Protein AF-A0A2I0I5M5-F1 (afdb_monomer_lite)

InterPro domains:
  IPR001229 Jacalin-like lectin domain [PF01419] (95-135)
  IPR027417 P-loop containing nucleoside triphosphate hydrolase [SSF52540] (4-75)
  IPR036404 Jacalin-like lectin domain superfamily [G3DSA:2.100.10.30] (85-136)
  IPR036404 Jacalin-like lectin domain superfamily [SSF51101] (94-135)
  IPR042197 Apoptotic protease-activating factors, helical domain [G3DSA:1.10.8.430] (5-80)
  IPR044974 Disease resistance protein, plants [PTHR11017] (9-71)

Sequence (136 aa):
MASGLGPEESLQLFNRHAFSADHPGECYSELSKSVLHYAGGLPLALTTLGSFLHKKTKDQWHMVLKKLARYLYLDSVGVHLEPVSIAYPVKMAPMEIKLDYLNEFLASISGYMRQECNPVIVQSLTFHSNKRIYGL

pLDDT: mean 79.04, std 14.22, range [36.75, 94.56]

Radius of gyration: 21.85 Å; chains: 1; bounding box: 52×20×67 Å

Foldseek 3Di:
DPDADDPLVLQQLLCCLQPVGSHHDPLCVVLSVLQCVLCVRPSVSSNVLNNVNHPPAPVLSVVVSVVSVVVVVCVVVVHDDDDDDSDDDDPDDDDDDDDPDPPKDWPDKDFDWDPDSDDTDGPKIWTDIPVDIDID

Organism: Punica granatum (NCBI:txid22663)

Secondary structure (DSSP, 8-state):
---PPPHHHHHHHHHHHHHSSSS--TT-HHHHHHHHHHHTT-HHHHHHHHHHHTT--HHHHHHHHHHHHHHHHHHHTT-------S-----PPPPP----STT--EEEEEEEEE--SSS-EEEEEEEEESS-EEE-

Structure (mmCIF, N/CA/C/O backbone):
data_AF-A0A2I0I5M5-F1
#
_entry.id   AF-A0A2I0I5M5-F1
#
loop_
_atom_site.group_PDB
_atom_site.id
_atom_site.type_symbol
_atom_site.label_atom_id
_atom_site.label_alt_id
_atom_site.label_comp_id
_atom_site.label_asym_id
_atom_site.label_entity_id
_atom_site.label_seq_id
_atom_site.pdbx_PDB_ins_code
_atom_site.Cartn_x
_atom_site.Cartn_y
_atom_site.Cartn_z
_atom_site.occupancy
_atom_site.B_iso_or_equiv
_atom_site.auth_seq_id
_atom_site.auth_comp_id
_atom_site.auth_asym_id
_atom_site.auth_atom_id
_atom_site.pdbx_PDB_model_num
ATOM 1 N N . MET A 1 1 ? -22.347 0.104 26.794 1.00 36.75 1 MET A N 1
ATOM 2 C CA . MET A 1 1 ? -21.633 1.162 26.051 1.00 36.75 1 MET A CA 1
ATOM 3 C C . MET A 1 1 ? -20.387 0.517 25.481 1.00 36.75 1 MET A C 1
ATOM 5 O O . MET A 1 1 ? -19.588 0.028 26.266 1.00 36.75 1 MET A O 1
ATOM 9 N N . ALA A 1 2 ? -20.286 0.355 24.162 1.00 50.09 2 ALA A N 1
ATOM 10 C CA . ALA A 1 2 ? -19.079 -0.215 23.571 1.00 50.09 2 ALA A CA 1
ATOM 11 C C . ALA A 1 2 ? -18.017 0.888 23.547 1.00 50.09 2 ALA A C 1
ATOM 13 O O . ALA A 1 2 ? -18.095 1.801 22.730 1.00 50.09 2 ALA A O 1
ATOM 14 N N . SER A 1 3 ? -17.092 0.852 24.503 1.00 65.44 3 SER A N 1
ATOM 15 C CA . SER A 1 3 ? -15.941 1.750 24.521 1.00 65.44 3 SER A CA 1
ATOM 16 C C . SER A 1 3 ? -15.055 1.405 23.324 1.00 65.44 3 SER A C 1
ATOM 18 O O . SER A 1 3 ? -14.512 0.304 23.259 1.00 65.44 3 SER A O 1
ATOM 20 N N . GLY A 1 4 ? -14.975 2.306 22.343 1.00 78.12 4 GLY A N 1
ATOM 21 C CA . GLY A 1 4 ? -14.001 2.199 21.257 1.00 78.12 4 GLY A CA 1
ATOM 22 C C . GLY A 1 4 ? -12.572 2.311 21.796 1.00 78.12 4 GLY A C 1
ATOM 23 O O . GLY A 1 4 ? -12.355 2.863 22.875 1.00 78.12 4 GLY A O 1
ATOM 24 N N . LEU A 1 5 ? -11.611 1.769 21.051 1.00 89.81 5 LEU A N 1
ATOM 25 C CA . LEU A 1 5 ? -10.189 1.851 21.384 1.00 89.81 5 LEU A CA 1
ATOM 26 C C . LEU A 1 5 ? -9.656 3.271 21.192 1.00 89.81 5 LEU A C 1
ATOM 28 O O . LEU A 1 5 ? -10.119 4.013 20.319 1.00 89.81 5 LEU A O 1
ATOM 32 N N . GLY A 1 6 ? -8.628 3.626 21.966 1.00 92.00 6 GLY A N 1
ATOM 33 C CA . GLY A 1 6 ? -7.881 4.861 21.741 1.00 92.00 6 GLY A CA 1
ATOM 34 C C . GLY A 1 6 ? -7.162 4.858 20.380 1.00 92.00 6 GLY A C 1
ATOM 35 O O . GLY A 1 6 ? -6.987 3.797 19.773 1.00 92.00 6 GLY A O 1
ATOM 36 N N . PRO A 1 7 ? -6.706 6.021 19.875 1.00 89.31 7 PRO A N 1
ATOM 37 C CA . PRO A 1 7 ? -6.007 6.105 18.589 1.00 89.31 7 PRO A CA 1
ATOM 38 C C . PRO A 1 7 ? -4.770 5.199 18.498 1.00 89.31 7 PRO A C 1
ATOM 40 O O . PRO A 1 7 ? -4.576 4.527 17.488 1.00 89.31 7 PRO A O 1
ATOM 43 N N . GLU A 1 8 ? -3.972 5.145 19.566 1.00 90.62 8 GLU A N 1
ATOM 44 C CA . GLU A 1 8 ? -2.749 4.335 19.632 1.00 90.62 8 GLU A CA 1
ATOM 45 C C . GLU A 1 8 ? -3.062 2.832 19.653 1.00 90.62 8 GLU A C 1
ATOM 47 O O . GLU A 1 8 ? -2.539 2.067 18.847 1.00 90.62 8 GLU A O 1
ATOM 52 N N . GLU A 1 9 ? -3.998 2.411 20.506 1.00 92.31 9 GLU A N 1
ATOM 53 C CA . GLU A 1 9 ? -4.454 1.016 20.589 1.00 92.31 9 GLU A CA 1
ATOM 54 C C . GLU A 1 9 ? -5.084 0.549 19.272 1.00 92.31 9 GLU A C 1
ATOM 56 O O . GLU A 1 9 ? -4.865 -0.577 18.826 1.00 92.31 9 GLU A O 1
ATOM 61 N N . SER A 1 10 ? -5.838 1.436 18.618 1.00 93.88 10 SER A N 1
ATOM 62 C CA . SER A 1 10 ? -6.429 1.174 17.308 1.00 93.88 10 SER A CA 1
ATOM 63 C C . SER A 1 10 ? -5.361 0.965 16.240 1.00 93.88 10 SER A C 1
ATOM 65 O O . SER A 1 10 ? -5.503 0.079 15.395 1.00 93.88 10 SER A O 1
ATOM 67 N N . LEU A 1 11 ? -4.293 1.769 16.277 1.00 92.19 11 LEU A N 1
ATOM 68 C CA . LEU A 1 11 ? -3.190 1.695 15.322 1.00 92.19 11 LEU A CA 1
ATOM 69 C C . LEU A 1 11 ? -2.418 0.392 15.493 1.00 92.19 11 LEU A C 1
ATOM 71 O O . LEU A 1 11 ? -2.197 -0.316 14.512 1.00 92.19 11 LEU A O 1
ATOM 75 N N . GLN A 1 12 ? -2.072 0.049 16.732 1.00 92.81 12 GLN A N 1
ATOM 76 C CA . GLN A 1 12 ? -1.370 -1.190 17.056 1.00 92.81 12 GLN A CA 1
ATOM 77 C C . GLN A 1 12 ? -2.197 -2.418 16.672 1.00 92.81 12 GLN A C 1
ATOM 79 O O . GLN A 1 12 ? -1.697 -3.309 15.981 1.00 92.81 12 GLN A O 1
ATOM 84 N N . LEU A 1 13 ? -3.485 -2.443 17.040 1.00 94.31 13 LEU A N 1
ATOM 85 C CA . LEU A 1 13 ? -4.383 -3.537 16.674 1.00 94.31 13 LEU A CA 1
ATOM 86 C C . LEU A 1 13 ? -4.458 -3.691 15.152 1.00 94.31 13 LEU A C 1
ATOM 88 O O . LEU A 1 13 ? -4.270 -4.787 14.628 1.00 94.31 13 LEU A O 1
ATOM 92 N N . PHE A 1 14 ? -4.687 -2.597 14.427 1.00 94.56 14 PHE A N 1
ATOM 93 C CA . PHE A 1 14 ? -4.736 -2.634 12.972 1.00 94.56 14 PHE A CA 1
ATOM 94 C C . PHE A 1 14 ? -3.424 -3.140 12.359 1.00 94.56 14 PHE A C 1
ATOM 96 O O . PHE A 1 14 ? -3.454 -4.044 11.520 1.00 94.56 14 PHE A O 1
ATOM 103 N N . ASN A 1 15 ? -2.278 -2.608 12.792 1.00 92.38 15 ASN A N 1
ATOM 104 C CA . ASN A 1 15 ? -0.975 -2.975 12.242 1.00 92.38 15 ASN A CA 1
ATOM 105 C C . ASN A 1 15 ? -0.660 -4.452 12.464 1.00 92.38 15 ASN A C 1
ATOM 107 O O . ASN A 1 15 ? -0.214 -5.130 11.537 1.00 92.38 15 ASN A O 1
ATOM 111 N N . ARG A 1 16 ? -0.982 -4.989 13.644 1.00 94.44 16 ARG A N 1
ATOM 112 C CA . ARG A 1 16 ? -0.777 -6.407 13.945 1.00 94.44 16 ARG A CA 1
ATOM 113 C C . ARG A 1 16 ? -1.527 -7.310 12.965 1.00 94.44 16 ARG A C 1
ATOM 115 O O . ARG A 1 16 ? -0.998 -8.336 12.541 1.00 94.44 16 ARG A O 1
ATOM 122 N N . HIS A 1 17 ? -2.730 -6.912 12.559 1.00 93.88 17 HIS A N 1
ATOM 123 C CA . HIS A 1 17 ? -3.530 -7.655 11.588 1.00 93.88 17 HIS A CA 1
ATOM 124 C C . HIS A 1 17 ? -3.117 -7.398 10.130 1.00 93.88 17 HIS A C 1
ATOM 126 O O . HIS A 1 17 ? -3.159 -8.322 9.320 1.00 93.88 17 HIS A O 1
ATOM 132 N N . ALA A 1 18 ? -2.701 -6.176 9.790 1.00 93.06 18 ALA A N 1
ATOM 133 C CA . ALA A 1 18 ? -2.346 -5.781 8.427 1.00 93.06 18 ALA A CA 1
ATOM 134 C C . ALA A 1 18 ? -0.907 -6.145 8.028 1.00 93.06 18 ALA A C 1
ATOM 136 O O . ALA A 1 18 ? -0.659 -6.539 6.888 1.00 93.06 18 ALA A O 1
ATOM 137 N N . PHE A 1 19 ? 0.041 -6.060 8.958 1.00 90.38 19 PHE A N 1
ATOM 138 C CA . PHE A 1 19 ? 1.479 -6.210 8.713 1.00 90.38 19 PHE A CA 1
ATOM 139 C C . PHE A 1 19 ? 2.117 -7.357 9.496 1.00 90.38 19 PHE A C 1
ATOM 141 O O . PHE A 1 19 ? 3.275 -7.674 9.241 1.00 90.38 19 PHE A O 1
ATOM 148 N N . SER A 1 20 ? 1.387 -7.987 10.426 1.00 88.75 20 SER A N 1
ATOM 149 C CA . SER A 1 20 ? 1.968 -8.943 11.384 1.00 88.75 20 SER A CA 1
ATOM 150 C C . SER A 1 20 ? 3.098 -8.327 12.227 1.00 88.75 20 SER A C 1
ATOM 152 O O . SER A 1 20 ? 3.987 -9.037 12.687 1.00 88.75 20 SER A O 1
ATOM 154 N N . ALA A 1 21 ? 3.046 -7.007 12.423 1.00 85.25 21 ALA A N 1
ATOM 155 C CA . ALA A 1 21 ? 3.984 -6.193 13.190 1.00 85.25 21 ALA A CA 1
ATOM 156 C C . ALA A 1 21 ? 3.223 -5.036 13.855 1.00 85.25 21 ALA A C 1
ATOM 158 O O . ALA A 1 21 ? 2.145 -4.671 13.391 1.00 85.25 21 ALA A O 1
ATOM 159 N N . ASP A 1 22 ? 3.780 -4.436 14.906 1.00 79.00 22 ASP A N 1
ATOM 160 C CA . ASP A 1 22 ? 3.103 -3.350 15.636 1.00 79.00 22 ASP A CA 1
ATOM 161 C C . ASP A 1 22 ? 3.210 -1.988 14.927 1.00 79.00 22 ASP A C 1
ATOM 163 O O . ASP A 1 22 ? 2.443 -1.065 15.208 1.00 79.00 22 ASP A O 1
ATOM 167 N N . HIS A 1 23 ? 4.116 -1.865 13.955 1.00 73.94 23 HIS A N 1
ATOM 168 C CA . HIS A 1 23 ? 4.293 -0.663 13.146 1.00 73.94 23 HIS A CA 1
ATOM 169 C C . HIS A 1 23 ? 3.868 -0.908 11.691 1.00 73.94 23 HIS A C 1
ATOM 171 O O . HIS A 1 23 ? 4.005 -2.025 11.176 1.00 73.94 23 HIS A O 1
ATOM 177 N N . PRO A 1 24 ? 3.378 0.127 10.986 1.00 73.38 24 PRO A N 1
ATOM 178 C CA . PRO A 1 24 ? 3.119 -0.002 9.566 1.00 73.38 24 PRO A CA 1
ATOM 179 C C . PRO A 1 24 ? 4.446 -0.140 8.813 1.00 73.38 24 PRO A C 1
ATOM 181 O O . PRO A 1 24 ? 5.493 0.336 9.263 1.00 73.38 24 PRO A O 1
ATOM 184 N N . GLY A 1 25 ? 4.410 -0.750 7.628 1.00 69.56 25 GLY A N 1
ATOM 185 C CA . GLY A 1 25 ? 5.500 -0.551 6.671 1.00 69.56 25 GLY A CA 1
ATOM 186 C C . GLY A 1 25 ? 5.645 0.946 6.372 1.00 69.56 25 GLY A C 1
ATOM 187 O O . GLY A 1 25 ? 4.633 1.648 6.313 1.00 69.56 25 GLY A O 1
ATOM 188 N N . GLU A 1 26 ? 6.874 1.425 6.157 1.00 70.00 26 GLU A N 1
ATOM 189 C CA . GLU A 1 26 ? 7.255 2.848 5.998 1.00 70.00 26 GLU A CA 1
ATOM 190 C C . GLU A 1 26 ? 6.344 3.631 5.020 1.00 70.00 26 GLU A C 1
ATOM 192 O O . GLU A 1 26 ? 6.097 4.824 5.168 1.00 70.00 26 GLU A O 1
ATOM 197 N N . CYS A 1 27 ? 5.718 2.918 4.082 1.00 75.56 27 CYS A N 1
ATOM 198 C CA . CYS A 1 27 ? 4.827 3.440 3.054 1.00 75.56 27 CYS A CA 1
ATOM 199 C C . CYS A 1 27 ? 3.315 3.440 3.354 1.00 75.56 27 CYS A C 1
ATOM 201 O O . CYS A 1 27 ? 2.547 3.927 2.517 1.00 75.56 27 CYS A O 1
ATOM 203 N N . TYR A 1 28 ? 2.862 2.895 4.486 1.00 82.44 28 TYR A N 1
ATOM 204 C CA . TYR A 1 28 ? 1.439 2.669 4.785 1.00 82.44 28 TYR A CA 1
ATOM 205 C C . TYR A 1 28 ? 0.883 3.541 5.919 1.00 82.44 28 TYR A C 1
ATOM 207 O O . TYR A 1 28 ? -0.296 3.413 6.245 1.00 82.44 28 TYR A O 1
ATOM 215 N N . SER A 1 29 ? 1.678 4.444 6.499 1.00 85.00 29 SER A N 1
ATOM 216 C CA . SER A 1 29 ? 1.271 5.261 7.656 1.00 85.00 29 SER A CA 1
ATOM 217 C C . SER A 1 29 ? -0.020 6.062 7.407 1.00 85.00 29 SER A C 1
ATOM 219 O O . SER A 1 29 ? -1.011 5.880 8.113 1.00 85.00 29 SER A O 1
ATOM 221 N N . GLU A 1 30 ? -0.076 6.854 6.331 1.00 85.25 30 GLU A N 1
ATOM 222 C CA . GLU A 1 30 ? -1.262 7.669 5.999 1.00 85.25 30 GLU A CA 1
ATOM 223 C C . GLU A 1 30 ? -2.501 6.828 5.654 1.00 85.25 30 GLU A C 1
ATOM 225 O O . GLU A 1 30 ? -3.634 7.171 6.003 1.00 85.25 30 GLU A O 1
ATOM 230 N N . LEU A 1 31 ? -2.296 5.673 5.016 1.00 87.81 31 LEU A N 1
ATOM 231 C CA . LEU A 1 31 ? -3.387 4.740 4.738 1.00 87.81 31 LEU A CA 1
ATOM 232 C C . LEU A 1 31 ? -3.910 4.088 6.014 1.00 87.81 31 LEU A C 1
ATOM 234 O O . LEU A 1 31 ? -5.117 3.921 6.157 1.00 87.81 31 LEU A O 1
ATOM 238 N N . SER A 1 32 ? -3.020 3.763 6.948 1.00 91.06 32 SER A N 1
ATOM 239 C CA . SER A 1 32 ? -3.389 3.196 8.245 1.00 91.06 32 SER A CA 1
ATOM 240 C C . SER A 1 32 ? -4.230 4.199 9.033 1.00 91.06 32 SER A C 1
ATOM 242 O O . SER A 1 32 ? -5.306 3.848 9.506 1.00 91.06 32 SER A O 1
ATOM 244 N N . LYS A 1 33 ? -3.838 5.481 9.060 1.00 88.94 33 LYS A N 1
ATOM 245 C CA . LYS A 1 33 ? -4.654 6.559 9.654 1.00 88.94 33 LYS A CA 1
ATOM 246 C C . LYS A 1 33 ? -6.036 6.677 9.003 1.00 88.94 33 LYS A C 1
ATOM 248 O O . LYS A 1 33 ? -7.031 6.837 9.705 1.00 88.94 33 LYS A O 1
ATOM 253 N N . SER A 1 34 ? -6.110 6.549 7.677 1.00 88.88 34 SER A N 1
ATOM 254 C CA . SER A 1 34 ? -7.382 6.577 6.939 1.00 88.88 34 SER A CA 1
ATOM 255 C C . SER A 1 34 ? -8.293 5.402 7.316 1.00 88.88 34 SER A C 1
ATOM 257 O O . SER A 1 34 ? -9.496 5.585 7.498 1.00 88.88 34 SER A O 1
ATOM 259 N N . VAL A 1 35 ? -7.725 4.200 7.482 1.00 90.94 35 VAL A N 1
ATOM 260 C CA . VAL A 1 35 ? -8.461 3.023 7.974 1.00 90.94 35 VAL A CA 1
ATOM 261 C C . VAL A 1 35 ? -8.950 3.240 9.403 1.00 90.94 35 VAL A C 1
ATOM 263 O O . VAL A 1 35 ? -10.103 2.941 9.696 1.00 90.94 35 VAL A O 1
ATOM 266 N N . LEU A 1 36 ? -8.109 3.783 10.284 1.00 90.88 36 LEU A N 1
ATOM 267 C CA . LEU A 1 36 ? -8.473 4.076 11.671 1.00 90.88 36 LEU A CA 1
ATOM 268 C C . LEU A 1 36 ? -9.642 5.059 11.761 1.00 90.88 36 LEU A C 1
ATOM 270 O O . LEU A 1 36 ? -10.593 4.811 12.500 1.00 90.88 36 LEU A O 1
ATOM 274 N N . HIS A 1 37 ? -9.590 6.136 10.974 1.00 88.50 37 HIS A N 1
ATOM 275 C CA . HIS A 1 37 ? -10.679 7.104 10.876 1.00 88.50 37 HIS A CA 1
ATOM 276 C C . HIS A 1 37 ? -11.978 6.435 10.404 1.00 88.50 37 HIS A C 1
ATOM 278 O O . HIS A 1 37 ? -13.040 6.692 10.960 1.00 88.50 37 HIS A O 1
ATOM 284 N N . TYR A 1 38 ? -11.895 5.541 9.413 1.00 85.75 38 TYR A N 1
ATOM 285 C CA . TYR A 1 38 ? -13.051 4.783 8.929 1.00 85.75 38 TYR A CA 1
ATOM 286 C C . TYR A 1 38 ? -13.609 3.810 9.981 1.00 85.75 38 TYR A C 1
ATOM 288 O O . TYR A 1 38 ? -14.818 3.706 10.155 1.00 85.75 38 TYR A O 1
ATOM 296 N N . ALA A 1 39 ? -12.739 3.082 10.681 1.00 88.94 39 ALA A N 1
ATOM 297 C CA . ALA A 1 39 ? -13.132 2.051 11.635 1.00 88.94 39 ALA A CA 1
ATOM 298 C C . ALA A 1 39 ? -13.629 2.618 12.977 1.00 88.94 39 ALA A C 1
ATOM 300 O O . ALA A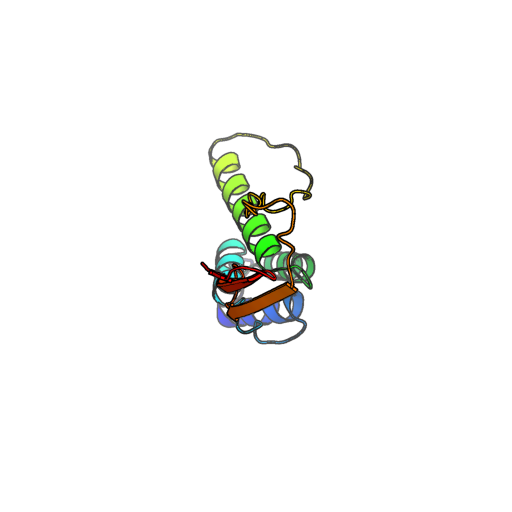 1 39 ? -14.214 1.874 13.764 1.00 88.94 39 ALA A O 1
ATOM 301 N N . GLY A 1 40 ? -13.386 3.903 13.261 1.00 86.62 40 GLY A N 1
ATOM 302 C CA . GLY A 1 40 ? -13.919 4.597 14.437 1.00 86.62 40 GLY A CA 1
ATOM 303 C C . GLY A 1 40 ? -13.495 3.984 15.776 1.00 86.62 40 GLY A C 1
ATOM 304 O O . GLY A 1 40 ? -14.255 4.027 16.738 1.00 86.62 40 GLY A O 1
ATOM 305 N N . GLY A 1 41 ? -12.322 3.345 15.829 1.00 87.88 41 GLY A N 1
ATOM 306 C CA . GLY A 1 41 ? -11.832 2.655 17.028 1.00 87.88 41 GLY A CA 1
ATOM 307 C C . GLY A 1 41 ? -12.571 1.354 17.366 1.00 87.88 41 GLY A C 1
ATOM 308 O O . GLY A 1 41 ? -12.365 0.801 18.445 1.00 87.88 41 GLY A O 1
ATOM 309 N N . LEU A 1 42 ? -13.429 0.840 16.477 1.00 93.62 42 LEU A N 1
ATOM 310 C CA . LEU A 1 42 ? -14.126 -0.430 16.682 1.00 93.62 42 LEU A CA 1
ATOM 311 C C . LEU A 1 42 ? -13.149 -1.602 16.484 1.00 93.62 42 LEU A C 1
ATOM 313 O O . LEU A 1 42 ? -12.705 -1.823 15.350 1.00 93.62 42 LEU A O 1
ATOM 317 N N . PRO A 1 43 ? -12.859 -2.415 17.525 1.00 93.19 43 PRO A N 1
ATOM 318 C CA . PRO A 1 43 ? -11.887 -3.505 17.422 1.00 93.19 43 PRO A CA 1
ATOM 319 C C . PRO A 1 43 ? -12.205 -4.476 16.287 1.00 93.19 43 PRO A C 1
ATOM 321 O O . PRO A 1 43 ? -11.313 -4.895 15.550 1.00 93.19 43 PRO A O 1
ATOM 324 N N . LEU A 1 44 ? -13.490 -4.801 16.111 1.00 93.88 44 LEU A N 1
ATOM 325 C CA . LEU A 1 44 ? -13.940 -5.719 15.071 1.00 93.88 44 LEU A CA 1
ATOM 326 C C . LEU A 1 44 ? -13.665 -5.160 13.670 1.00 93.88 44 LEU A C 1
ATOM 328 O O . LEU A 1 44 ? -13.086 -5.857 12.843 1.00 93.88 44 LEU A O 1
ATOM 332 N N . ALA A 1 45 ? -14.004 -3.892 13.419 1.00 92.06 45 ALA A N 1
ATOM 333 C CA . ALA A 1 45 ? -13.769 -3.259 12.123 1.00 92.06 45 ALA A CA 1
ATOM 334 C C . ALA A 1 45 ? -12.269 -3.156 11.805 1.00 92.06 45 ALA A C 1
ATOM 336 O O . ALA A 1 45 ? -11.855 -3.482 10.692 1.00 92.06 45 ALA A O 1
ATOM 337 N N . LEU A 1 46 ? -11.450 -2.770 12.791 1.00 94.25 46 LEU A N 1
ATOM 338 C CA . LEU A 1 46 ? -9.991 -2.693 12.658 1.00 94.25 46 LEU A CA 1
ATOM 339 C C . LEU A 1 46 ? -9.381 -4.059 12.328 1.00 94.25 46 LEU A C 1
ATOM 341 O O . LEU A 1 46 ? -8.581 -4.171 11.402 1.00 94.25 46 LEU A O 1
ATOM 345 N N . THR A 1 47 ? -9.802 -5.101 13.043 1.00 94.50 47 THR A N 1
ATOM 346 C CA . THR A 1 47 ? -9.349 -6.484 12.840 1.00 94.50 47 THR A CA 1
ATOM 347 C C . THR A 1 47 ? -9.724 -6.982 11.445 1.00 94.50 47 THR A C 1
ATOM 349 O O . THR A 1 47 ? -8.871 -7.480 10.709 1.00 94.50 47 THR A O 1
ATOM 352 N N . THR A 1 48 ? -10.991 -6.817 11.048 1.00 94.38 48 THR A N 1
ATOM 353 C CA . THR A 1 48 ? -11.485 -7.256 9.738 1.00 94.38 48 THR A CA 1
ATOM 354 C C . THR A 1 48 ? -10.766 -6.538 8.601 1.00 94.38 48 THR A C 1
ATOM 356 O O . THR A 1 48 ? -10.314 -7.193 7.663 1.00 94.38 48 THR A O 1
ATOM 359 N N . LEU A 1 49 ? -10.614 -5.212 8.683 1.00 93.38 49 LEU A N 1
ATOM 360 C CA . LEU A 1 49 ? -9.912 -4.438 7.660 1.00 93.38 49 LEU A CA 1
ATOM 361 C C . LEU A 1 49 ? -8.421 -4.763 7.628 1.00 93.38 49 LEU A C 1
ATOM 363 O O . LEU A 1 49 ? -7.880 -4.938 6.541 1.00 93.38 49 LEU A O 1
ATOM 367 N N . GLY A 1 50 ? -7.771 -4.901 8.785 1.00 93.62 50 GLY A N 1
ATOM 368 C CA . GLY A 1 50 ? -6.362 -5.276 8.869 1.00 93.62 50 GLY A CA 1
ATOM 369 C C . GLY A 1 50 ? -6.103 -6.622 8.201 1.00 93.62 50 GLY A C 1
ATOM 370 O O . GLY A 1 50 ? -5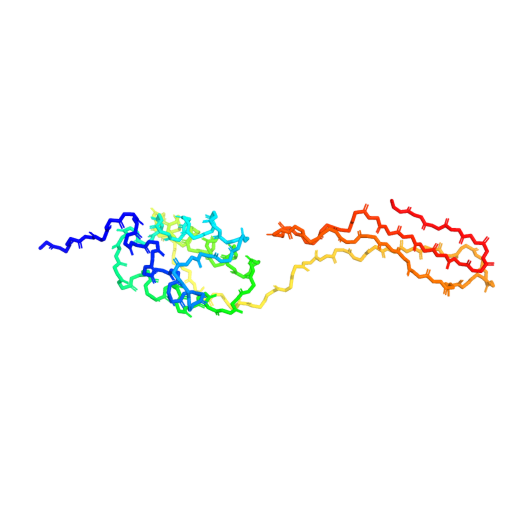.314 -6.706 7.263 1.00 93.62 50 GLY A O 1
ATOM 371 N N . SER A 1 51 ? -6.844 -7.662 8.590 1.00 94.19 51 SER A N 1
ATOM 372 C CA . SER A 1 51 ? -6.697 -8.994 7.997 1.00 94.19 51 SER A CA 1
ATOM 373 C C . SER A 1 51 ? -7.079 -9.031 6.517 1.00 94.19 51 SER A C 1
ATOM 375 O O . SER A 1 51 ? -6.432 -9.730 5.741 1.00 94.19 51 SER A O 1
ATOM 377 N N . PHE A 1 52 ? -8.085 -8.260 6.094 1.00 92.81 52 PHE A N 1
ATOM 378 C CA . PHE A 1 52 ? -8.443 -8.151 4.681 1.00 92.81 52 PHE A CA 1
ATOM 379 C C . PHE A 1 52 ? -7.349 -7.470 3.854 1.00 92.81 52 PHE A C 1
ATOM 381 O O . PHE A 1 52 ? -7.097 -7.872 2.723 1.00 92.81 52 PHE A O 1
ATOM 388 N N . LEU A 1 53 ? -6.703 -6.437 4.391 1.00 92.00 53 LEU A N 1
ATOM 389 C CA . LEU A 1 53 ? -5.668 -5.662 3.708 1.00 92.00 53 LEU A CA 1
ATOM 390 C C . LEU A 1 53 ? -4.274 -6.305 3.778 1.00 92.00 53 LEU A C 1
ATOM 392 O O . LEU A 1 53 ? -3.366 -5.893 3.048 1.00 92.00 53 LEU A O 1
ATOM 396 N N . HIS A 1 54 ? -4.108 -7.339 4.602 1.00 91.12 54 HIS A N 1
ATOM 397 C CA . HIS A 1 54 ? -2.859 -8.074 4.734 1.00 91.12 54 HIS A CA 1
ATOM 398 C C . HIS A 1 54 ? -2.355 -8.595 3.380 1.00 91.12 54 HIS A C 1
ATOM 400 O O . HIS A 1 54 ? -3.113 -9.145 2.578 1.00 91.12 54 HIS A O 1
ATOM 406 N N . LYS A 1 55 ? -1.054 -8.403 3.117 1.00 87.19 55 LYS A N 1
ATOM 407 C CA . LYS A 1 55 ? -0.362 -8.760 1.858 1.00 87.19 55 LYS A CA 1
ATOM 408 C C . LYS A 1 55 ? -0.911 -8.095 0.583 1.00 87.19 55 LYS A C 1
ATOM 410 O O . LYS A 1 55 ? -0.471 -8.443 -0.511 1.00 87.19 55 LYS A O 1
ATOM 415 N N . LYS A 1 56 ? -1.842 -7.140 0.682 1.00 86.31 56 LYS A N 1
ATOM 416 C CA . LYS A 1 56 ? -2.306 -6.355 -0.472 1.00 86.31 56 LYS A CA 1
ATOM 417 C C . LYS A 1 56 ? -1.335 -5.228 -0.799 1.00 86.31 56 LYS A C 1
ATOM 419 O O . LYS A 1 56 ? -0.682 -4.684 0.087 1.00 86.31 56 LYS A O 1
ATOM 424 N N . THR A 1 57 ? -1.272 -4.850 -2.073 1.00 84.12 57 THR A N 1
ATOM 425 C CA . THR A 1 57 ? -0.456 -3.714 -2.518 1.00 84.12 57 THR A CA 1
ATOM 426 C C . THR A 1 57 ? -1.084 -2.386 -2.103 1.00 84.12 57 THR A C 1
ATOM 428 O O . THR A 1 57 ? -2.291 -2.285 -1.876 1.00 84.12 57 THR A O 1
ATOM 431 N N . LYS A 1 58 ? -0.288 -1.319 -2.064 1.00 80.12 58 LYS A N 1
ATOM 432 C CA . LYS A 1 58 ? -0.774 0.017 -1.705 1.00 80.12 58 LYS A CA 1
ATOM 433 C C . LYS A 1 58 ? -1.875 0.547 -2.640 1.00 80.12 58 LYS A C 1
ATOM 435 O O . LYS A 1 58 ? -2.788 1.235 -2.181 1.00 80.12 58 LYS A O 1
ATOM 440 N N . ASP A 1 59 ? -1.830 0.212 -3.930 1.00 80.56 59 ASP A N 1
ATOM 441 C CA . ASP A 1 59 ? -2.920 0.507 -4.876 1.00 80.56 59 ASP A CA 1
ATOM 442 C C . ASP A 1 59 ? -4.220 -0.184 -4.481 1.00 80.56 59 ASP A C 1
ATOM 444 O O . ASP A 1 59 ? -5.293 0.423 -4.488 1.00 80.56 59 ASP A O 1
ATOM 448 N N . GLN A 1 60 ? -4.125 -1.455 -4.085 1.00 84.94 60 GLN A N 1
ATOM 449 C CA . GLN A 1 60 ? -5.279 -2.202 -3.607 1.00 84.94 60 GLN A CA 1
ATOM 450 C C . GLN A 1 60 ? -5.852 -1.573 -2.332 1.00 84.94 60 GLN A C 1
ATOM 452 O O . GLN A 1 60 ? -7.070 -1.470 -2.220 1.00 84.94 60 GLN A O 1
ATOM 457 N N . TRP A 1 61 ? -5.011 -1.085 -1.415 1.00 89.00 61 TRP A N 1
ATOM 458 C CA . TRP A 1 61 ? -5.462 -0.354 -0.224 1.00 89.00 61 TRP 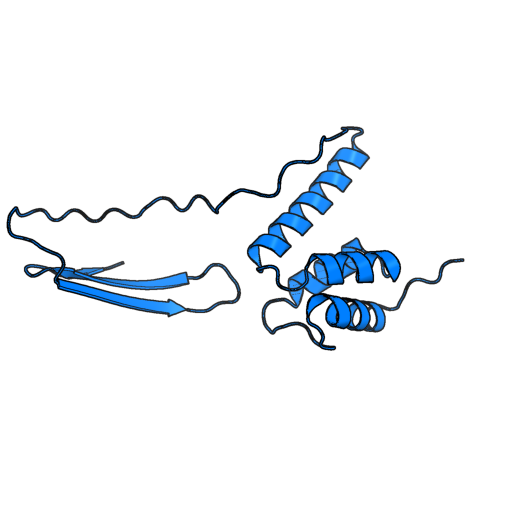A CA 1
ATOM 459 C C . TRP A 1 61 ? -6.217 0.932 -0.578 1.00 89.00 61 TRP A C 1
ATOM 461 O O . TRP A 1 61 ? -7.336 1.130 -0.105 1.00 89.00 61 TRP A O 1
ATOM 471 N N . HIS A 1 62 ? -5.653 1.780 -1.446 1.00 84.44 62 HIS A N 1
ATOM 472 C CA . HIS A 1 62 ? -6.326 3.000 -1.910 1.00 84.44 62 HIS A CA 1
ATOM 473 C C . HIS A 1 62 ? -7.669 2.697 -2.569 1.00 84.44 62 HIS A C 1
ATOM 475 O O . HIS A 1 62 ? -8.656 3.383 -2.317 1.00 84.44 62 HIS A O 1
ATOM 481 N N . MET A 1 63 ? -7.723 1.661 -3.407 1.00 83.00 63 MET A N 1
ATOM 482 C CA . MET A 1 63 ? -8.954 1.250 -4.071 1.00 83.00 63 MET A CA 1
ATOM 483 C C . MET A 1 63 ? -10.020 0.814 -3.063 1.00 83.00 63 MET A C 1
ATOM 485 O O . MET A 1 63 ? -11.178 1.211 -3.193 1.00 83.00 63 MET A O 1
ATOM 489 N N . VAL A 1 64 ? -9.644 0.009 -2.068 1.00 88.12 64 VAL A N 1
ATOM 490 C CA . VAL A 1 64 ? -10.558 -0.441 -1.012 1.00 88.12 64 VAL A CA 1
ATOM 491 C C . VAL A 1 64 ? -11.083 0.756 -0.227 1.00 88.12 64 VAL A C 1
ATOM 493 O O . VAL A 1 64 ? -12.294 0.918 -0.129 1.00 88.12 64 VAL A O 1
ATOM 496 N N . LEU A 1 65 ? -10.205 1.648 0.238 1.00 86.19 65 LEU A N 1
ATOM 497 C CA . LEU A 1 65 ? -10.602 2.856 0.967 1.00 86.19 65 LEU A CA 1
ATOM 498 C C . LEU A 1 65 ? -11.499 3.779 0.134 1.00 86.19 65 LEU A C 1
ATOM 500 O O . LEU A 1 65 ? -12.520 4.254 0.624 1.00 86.19 65 LEU A O 1
ATOM 504 N N . LYS A 1 66 ? -11.183 3.978 -1.151 1.00 85.69 66 LYS A N 1
ATOM 505 C CA . LYS A 1 66 ? -12.016 4.759 -2.076 1.00 85.69 66 LYS A CA 1
ATOM 506 C C . LYS A 1 66 ? -13.400 4.136 -2.259 1.00 85.69 66 LYS A C 1
ATOM 508 O O . LYS A 1 66 ? -14.390 4.862 -2.316 1.00 85.69 66 LYS A O 1
ATOM 513 N N . LYS A 1 67 ? -13.485 2.803 -2.352 1.00 83.44 67 LYS A N 1
ATOM 514 C CA . LYS A 1 67 ? -14.769 2.089 -2.412 1.00 83.44 67 LYS A CA 1
ATOM 515 C C . LYS A 1 67 ? -15.555 2.269 -1.117 1.00 83.44 67 LYS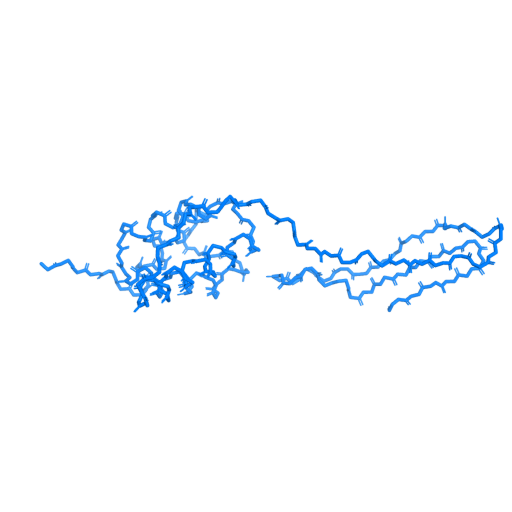 A C 1
ATOM 517 O O . LYS A 1 67 ? -16.722 2.622 -1.199 1.00 83.44 67 LYS A O 1
ATOM 522 N N . LEU A 1 68 ? -14.930 2.080 0.044 1.00 83.69 68 LEU A N 1
ATOM 523 C CA . LEU A 1 68 ? -15.576 2.249 1.350 1.00 83.69 68 LEU A CA 1
ATOM 524 C C . LEU A 1 68 ? -16.131 3.669 1.531 1.00 83.69 68 LEU A C 1
ATOM 526 O O . LEU A 1 68 ? -17.298 3.831 1.876 1.00 83.69 68 LEU A O 1
ATOM 530 N N . ALA A 1 69 ? -15.346 4.695 1.192 1.00 81.50 69 ALA A N 1
ATOM 531 C CA . ALA A 1 69 ? -15.803 6.083 1.214 1.00 81.50 69 ALA A CA 1
ATOM 532 C C . ALA A 1 69 ? -16.979 6.327 0.251 1.00 81.50 69 ALA A C 1
ATOM 534 O O . ALA A 1 69 ? -17.940 7.012 0.595 1.00 81.50 69 ALA A O 1
ATOM 535 N N . ARG A 1 70 ? -16.935 5.732 -0.950 1.00 79.62 70 ARG A N 1
ATOM 536 C CA . ARG A 1 70 ? -18.027 5.826 -1.927 1.00 79.62 70 ARG A CA 1
ATOM 537 C C . ARG A 1 70 ? -19.297 5.124 -1.444 1.00 79.62 70 ARG A C 1
ATOM 539 O O . ARG A 1 70 ? -20.371 5.668 -1.660 1.00 79.62 70 ARG A O 1
ATOM 546 N N . TYR A 1 71 ? -19.186 3.954 -0.815 1.00 78.56 71 TYR A N 1
ATOM 547 C CA . TYR A 1 71 ? -20.335 3.256 -0.235 1.00 78.56 71 TYR A CA 1
ATOM 548 C C . TYR A 1 71 ? -20.984 4.094 0.862 1.00 78.56 71 TYR A C 1
ATOM 550 O O . TYR A 1 71 ? -22.189 4.271 0.807 1.00 78.56 71 TYR A O 1
ATOM 558 N N . LEU A 1 72 ? -20.212 4.688 1.778 1.00 72.50 72 LEU A N 1
ATOM 559 C CA . LEU A 1 72 ? -20.765 5.579 2.808 1.00 72.50 72 LEU A CA 1
ATOM 560 C C . LEU A 1 72 ? -21.451 6.815 2.213 1.00 72.50 72 LEU A C 1
ATOM 562 O O . LEU A 1 72 ? -22.523 7.207 2.663 1.00 72.50 72 LEU A O 1
ATOM 566 N N . TYR A 1 73 ? -20.858 7.413 1.176 1.00 73.62 73 TYR A N 1
ATOM 567 C CA . TYR A 1 73 ? -21.489 8.525 0.470 1.00 73.62 73 TYR A CA 1
ATOM 568 C C . TYR A 1 73 ? -22.813 8.098 -0.176 1.00 73.62 73 TYR A C 1
ATOM 570 O O . TYR A 1 73 ? -23.813 8.790 -0.030 1.00 73.62 73 TYR A O 1
ATOM 578 N N . LEU A 1 74 ? -22.844 6.953 -0.857 1.00 69.31 74 LEU A N 1
ATOM 579 C CA . LEU A 1 74 ? -24.038 6.460 -1.545 1.00 69.31 74 LEU A CA 1
ATOM 580 C C . LEU A 1 74 ? -25.126 5.962 -0.587 1.00 69.31 74 LEU A C 1
ATOM 582 O O . LEU A 1 74 ? -26.301 6.206 -0.849 1.00 69.31 74 LEU A O 1
ATOM 586 N N . ASP A 1 75 ? -24.744 5.353 0.534 1.00 67.12 75 ASP A N 1
ATOM 587 C CA . ASP A 1 75 ? -25.644 4.980 1.628 1.00 67.12 75 ASP A CA 1
ATOM 588 C C . ASP A 1 75 ? -26.314 6.227 2.221 1.00 67.12 75 ASP A C 1
ATOM 590 O O . ASP A 1 75 ? -27.535 6.275 2.354 1.00 67.12 75 ASP A O 1
ATOM 594 N N . SER A 1 76 ? -25.544 7.308 2.417 1.00 69.62 76 SER A N 1
ATOM 595 C CA . SER A 1 76 ? -26.087 8.590 2.886 1.00 69.62 76 SER A CA 1
ATOM 596 C C . SER A 1 76 ? -27.080 9.248 1.915 1.00 69.62 76 SER A C 1
ATOM 598 O O . SER A 1 76 ? -27.877 10.083 2.338 1.00 69.62 76 SER A O 1
ATOM 600 N N . VAL A 1 77 ? -27.064 8.868 0.630 1.00 78.31 77 VAL A N 1
ATOM 601 C CA . VAL A 1 77 ? -28.006 9.359 -0.395 1.00 78.31 77 VAL A CA 1
ATOM 602 C C . VAL A 1 77 ? -28.999 8.289 -0.876 1.00 78.31 77 VAL A C 1
ATOM 604 O O . VAL A 1 77 ? -29.713 8.517 -1.850 1.00 78.31 77 VAL A O 1
ATOM 607 N N . GLY A 1 78 ? -29.083 7.136 -0.198 1.00 72.88 78 GLY A N 1
ATOM 608 C CA . GLY A 1 78 ? -30.092 6.098 -0.453 1.00 72.88 78 GLY A CA 1
ATOM 609 C C . GLY A 1 78 ? -29.894 5.274 -1.733 1.00 72.88 78 GLY A C 1
ATOM 610 O O . GLY A 1 78 ? -30.864 4.738 -2.269 1.00 72.88 78 GLY A O 1
ATOM 611 N N . VAL A 1 79 ? -28.667 5.166 -2.252 1.00 64.56 79 VAL A N 1
ATOM 612 C CA . VAL A 1 79 ? -28.362 4.416 -3.484 1.00 64.56 79 VAL A CA 1
ATOM 613 C C . VAL A 1 79 ? -27.737 3.057 -3.148 1.00 64.56 79 VAL A C 1
ATOM 615 O O . VAL A 1 79 ? -26.594 2.982 -2.702 1.00 64.56 79 VAL A O 1
ATOM 618 N N . HIS A 1 80 ? -28.468 1.969 -3.411 1.00 54.72 80 HIS A N 1
ATOM 619 C CA . HIS A 1 80 ? -27.999 0.588 -3.227 1.00 54.72 80 HIS A CA 1
ATOM 620 C C . HIS A 1 80 ? -27.063 0.157 -4.372 1.00 54.72 80 HIS A C 1
ATOM 622 O O . HIS A 1 80 ? -27.399 0.314 -5.547 1.00 54.72 80 HIS A O 1
ATOM 628 N N . LEU A 1 81 ? -25.895 -0.408 -4.048 1.00 54.22 81 LEU A N 1
ATOM 629 C CA . LEU A 1 81 ? -24.911 -0.888 -5.026 1.00 54.22 81 LEU A CA 1
ATOM 630 C C . LEU A 1 81 ? -24.678 -2.397 -4.895 1.00 54.22 81 LEU A C 1
ATOM 632 O O . LEU A 1 81 ? -24.381 -2.897 -3.814 1.00 54.22 81 LEU A O 1
ATOM 636 N N . GLU A 1 82 ? -24.716 -3.093 -6.030 1.00 46.22 82 GLU A N 1
ATOM 637 C CA . GLU A 1 82 ? -24.273 -4.485 -6.168 1.00 46.22 82 GLU A CA 1
ATOM 638 C C . GLU A 1 82 ? -22.739 -4.605 -5.995 1.00 46.22 82 GLU A C 1
ATOM 640 O O . GLU A 1 82 ? -21.992 -3.703 -6.403 1.00 46.22 82 GLU A O 1
ATOM 645 N N . PRO A 1 83 ? -22.220 -5.715 -5.432 1.00 49.62 83 PRO A N 1
ATOM 646 C CA . PRO A 1 83 ? -20.792 -5.878 -5.176 1.00 49.62 83 PRO A CA 1
ATOM 647 C C . PRO A 1 83 ? -19.976 -5.962 -6.478 1.00 49.62 83 PRO A C 1
ATOM 649 O O . PRO A 1 83 ? -20.026 -6.940 -7.219 1.00 49.62 83 PRO A O 1
ATOM 652 N N . VAL A 1 84 ? -19.159 -4.938 -6.744 1.00 48.69 84 VAL A N 1
ATOM 653 C CA . VAL A 1 84 ? -18.296 -4.884 -7.940 1.00 48.69 84 VAL A CA 1
ATOM 654 C C . VAL A 1 84 ? -16.973 -5.631 -7.729 1.00 48.69 84 VAL A C 1
ATOM 656 O O . VAL A 1 84 ? -16.155 -5.241 -6.880 1.00 48.69 84 VAL A O 1
ATOM 659 N N . SER A 1 85 ? -16.734 -6.633 -8.587 1.00 46.12 85 SER A N 1
ATOM 660 C CA . SER A 1 85 ? -15.508 -7.434 -8.707 1.00 46.12 85 SER A CA 1
ATOM 661 C C . SER A 1 85 ? -14.225 -6.592 -8.697 1.00 46.12 85 SER A C 1
ATOM 663 O O . SER A 1 85 ? -14.126 -5.522 -9.297 1.00 46.12 85 SER A O 1
ATOM 665 N N . ILE A 1 86 ? -13.215 -7.083 -7.979 1.00 44.62 86 ILE A N 1
ATOM 666 C CA . ILE A 1 86 ? -11.985 -6.364 -7.595 1.00 44.62 86 ILE A CA 1
ATOM 667 C C . ILE A 1 86 ? -10.887 -6.444 -8.677 1.00 44.62 86 ILE A C 1
ATOM 669 O O . ILE A 1 86 ? -9.703 -6.317 -8.376 1.00 44.62 86 ILE A O 1
ATOM 673 N N . ALA A 1 87 ? -11.255 -6.679 -9.935 1.00 41.69 87 ALA A N 1
ATOM 674 C CA . ALA A 1 87 ? -10.299 -6.826 -11.024 1.00 41.69 87 ALA A CA 1
ATOM 675 C C . ALA A 1 87 ? -10.344 -5.597 -11.934 1.00 41.69 87 ALA A C 1
ATOM 677 O O . ALA A 1 87 ? -11.169 -5.516 -12.841 1.00 41.69 87 ALA A O 1
ATOM 678 N N . TYR A 1 88 ? -9.432 -4.653 -11.715 1.00 50.84 88 TYR A N 1
ATOM 679 C CA . TYR A 1 88 ? -8.987 -3.783 -12.800 1.00 50.84 88 TYR A CA 1
ATOM 680 C C . TYR A 1 88 ? -7.500 -3.445 -12.649 1.00 50.84 88 TYR A C 1
ATOM 682 O O . TYR A 1 88 ? -7.084 -3.006 -11.574 1.00 50.84 88 TYR A O 1
ATOM 690 N N . PRO A 1 89 ? -6.700 -3.624 -13.712 1.00 51.91 89 PRO A N 1
ATOM 691 C CA . PRO A 1 89 ? -5.360 -3.067 -13.789 1.00 51.91 89 PRO A CA 1
ATOM 692 C C . PRO A 1 89 ? -5.439 -1.544 -13.958 1.00 51.91 89 PRO A C 1
ATOM 694 O O . PRO A 1 89 ? -6.327 -1.022 -14.637 1.00 51.91 89 PRO A O 1
ATOM 697 N N . VAL A 1 90 ? -4.492 -0.826 -13.350 1.00 53.84 90 VAL A N 1
ATOM 698 C CA . VAL A 1 90 ? -4.215 0.580 -13.665 1.00 53.84 90 VAL A CA 1
ATOM 699 C C . VAL A 1 90 ? -4.008 0.665 -15.177 1.00 53.84 90 VAL A C 1
ATOM 701 O O . VAL A 1 90 ? -3.110 0.024 -15.719 1.00 53.84 90 VAL A O 1
ATOM 704 N N . LYS A 1 91 ? -4.870 1.404 -15.880 1.00 52.47 91 LYS A N 1
ATOM 705 C CA . LYS A 1 91 ? -4.756 1.582 -17.330 1.00 52.47 91 LYS A CA 1
ATOM 706 C C . LYS A 1 91 ? -3.609 2.559 -17.599 1.00 52.47 91 LYS A C 1
ATOM 708 O O . LYS A 1 91 ? -3.827 3.757 -17.731 1.00 52.47 91 LYS A O 1
ATOM 713 N N . MET A 1 92 ? -2.383 2.045 -17.603 1.00 55.47 92 MET A N 1
ATOM 714 C CA . MET A 1 92 ? -1.203 2.777 -18.055 1.00 55.47 92 MET A CA 1
ATOM 715 C C . MET A 1 92 ? -1.278 2.845 -19.580 1.00 55.47 92 MET A C 1
ATOM 717 O O . MET A 1 92 ? -1.346 1.809 -20.242 1.00 55.47 92 MET A O 1
ATOM 721 N N . ALA A 1 93 ? -1.343 4.052 -20.143 1.00 62.72 93 ALA A N 1
ATOM 722 C CA . ALA A 1 93 ? -1.211 4.210 -21.584 1.00 62.72 93 ALA A CA 1
ATOM 723 C C . ALA A 1 93 ? 0.215 3.783 -21.980 1.00 62.72 93 ALA A C 1
ATOM 725 O O . ALA A 1 93 ? 1.165 4.243 -21.341 1.00 62.72 93 ALA A O 1
ATOM 726 N N . PRO A 1 94 ? 0.388 2.893 -22.972 1.00 63.53 94 PRO A N 1
ATOM 727 C CA . PRO A 1 94 ? 1.718 2.507 -23.415 1.00 63.53 94 PRO A CA 1
ATOM 728 C C . PRO A 1 94 ? 2.437 3.737 -23.980 1.00 63.53 94 PRO A C 1
ATOM 730 O O . PRO A 1 94 ? 1.885 4.459 -24.809 1.00 63.53 94 PRO A O 1
ATOM 733 N N . MET A 1 95 ? 3.663 3.989 -23.520 1.00 68.31 95 MET A N 1
ATOM 734 C CA . MET A 1 95 ? 4.564 4.910 -24.210 1.00 68.31 95 MET A CA 1
ATOM 735 C C . MET A 1 95 ? 5.127 4.200 -25.439 1.00 68.31 95 MET A C 1
ATOM 737 O O . MET A 1 95 ? 5.717 3.127 -25.318 1.00 68.31 95 MET A O 1
ATOM 741 N N . GLU A 1 96 ? 4.944 4.801 -26.611 1.00 76.62 96 GLU A N 1
ATOM 742 C CA . GLU A 1 96 ? 5.486 4.302 -27.874 1.00 76.62 96 GLU A CA 1
ATOM 743 C C . GLU A 1 96 ? 6.711 5.122 -28.285 1.00 76.62 96 GLU A C 1
ATOM 745 O O . GLU A 1 96 ? 6.675 6.352 -28.290 1.00 76.62 96 GLU A O 1
ATOM 750 N N . ILE A 1 97 ? 7.786 4.435 -28.674 1.00 75.69 97 ILE A N 1
ATOM 751 C CA . ILE A 1 97 ? 8.971 5.046 -29.282 1.00 75.69 97 ILE A CA 1
ATOM 752 C C . ILE A 1 97 ? 9.063 4.551 -30.716 1.00 75.69 97 ILE A C 1
ATOM 754 O O . ILE A 1 97 ? 9.032 3.346 -30.967 1.00 75.69 97 ILE A O 1
ATOM 758 N N . LYS A 1 98 ? 9.171 5.490 -31.657 1.00 81.06 98 LYS A N 1
ATOM 759 C CA . LYS A 1 98 ? 9.300 5.198 -33.085 1.00 81.06 98 LYS A CA 1
ATOM 760 C C . LYS A 1 98 ? 10.767 5.260 -33.494 1.00 81.06 98 LYS A C 1
ATOM 762 O O . LYS A 1 98 ? 11.456 6.234 -33.206 1.00 81.06 98 LYS A O 1
ATOM 767 N N . LEU A 1 99 ? 11.221 4.208 -34.168 1.00 82.88 99 LEU A N 1
ATOM 768 C CA . LEU A 1 99 ? 12.527 4.160 -34.815 1.00 82.88 99 LEU A CA 1
ATOM 769 C C . LEU A 1 99 ? 12.331 4.592 -36.271 1.00 82.88 99 LEU A C 1
ATOM 771 O O . LEU A 1 99 ? 11.571 3.958 -37.001 1.00 82.88 99 LEU A O 1
ATOM 775 N N . ASP A 1 100 ? 12.960 5.694 -36.682 1.00 83.69 100 ASP A N 1
ATOM 776 C CA . ASP A 1 100 ? 12.678 6.309 -37.994 1.00 83.69 100 ASP A CA 1
ATOM 777 C C . ASP A 1 100 ? 13.409 5.622 -39.160 1.00 83.69 100 ASP A C 1
ATOM 779 O O . ASP A 1 100 ? 13.141 5.933 -40.321 1.00 83.69 100 ASP A O 1
ATOM 783 N N . TYR A 1 101 ? 14.335 4.695 -38.882 1.00 82.38 101 TYR A N 1
ATOM 784 C CA . TYR A 1 101 ? 15.128 4.019 -39.910 1.00 82.38 101 TYR A CA 1
ATOM 785 C C . TYR A 1 101 ? 14.914 2.502 -39.918 1.00 82.38 101 TYR A C 1
ATOM 787 O O . TYR A 1 101 ? 14.930 1.849 -38.881 1.00 82.38 101 TYR A O 1
ATOM 795 N N . LEU A 1 102 ? 14.831 1.918 -41.119 1.00 82.75 102 LEU A N 1
ATOM 796 C CA . LEU A 1 102 ? 14.627 0.475 -41.341 1.00 82.75 102 LEU A CA 1
ATOM 797 C C . LEU A 1 102 ? 15.721 -0.428 -40.740 1.00 82.75 102 LEU A C 1
ATOM 799 O O . LEU A 1 102 ? 15.476 -1.609 -40.520 1.00 82.75 102 LEU A O 1
ATOM 803 N N . ASN A 1 103 ? 16.926 0.101 -40.502 1.00 88.94 103 ASN A N 1
ATOM 804 C CA . ASN A 1 103 ? 18.038 -0.628 -39.880 1.00 88.94 103 ASN A CA 1
ATOM 805 C C . ASN A 1 103 ? 18.309 -0.198 -38.432 1.00 88.94 103 ASN A C 1
ATOM 807 O O . ASN A 1 103 ? 19.342 -0.572 -37.865 1.00 88.94 103 ASN A O 1
ATOM 811 N N . GLU A 1 104 ? 17.433 0.624 -37.858 1.00 90.56 104 GLU A N 1
ATOM 812 C CA . GLU A 1 104 ? 17.530 1.027 -36.469 1.00 90.56 104 GLU A CA 1
ATOM 813 C C . GLU A 1 104 ? 16.856 -0.014 -35.579 1.00 90.56 104 GLU A C 1
ATOM 815 O O . GLU A 1 104 ? 15.709 -0.401 -35.795 1.00 90.56 104 GLU A O 1
ATOM 820 N N . PHE A 1 105 ? 17.588 -0.479 -34.574 1.00 86.44 105 PHE A N 1
ATOM 821 C CA . PHE A 1 105 ? 17.108 -1.435 -33.592 1.00 86.44 105 PHE A CA 1
ATOM 822 C C . PHE A 1 105 ? 17.558 -1.029 -32.194 1.00 86.44 105 PHE A C 1
ATOM 824 O O . PHE A 1 105 ? 18.607 -0.408 -32.004 1.00 86.44 105 PHE A O 1
ATOM 831 N N . LEU A 1 106 ? 16.747 -1.394 -31.207 1.00 87.25 106 LEU A N 1
ATOM 832 C CA . LEU A 1 106 ? 17.035 -1.168 -29.800 1.00 87.25 106 LEU A CA 1
ATOM 833 C C . LEU A 1 106 ? 18.253 -1.999 -29.372 1.00 87.25 106 LEU A C 1
ATOM 835 O O . LEU A 1 106 ? 18.250 -3.221 -29.496 1.00 87.25 106 LEU A O 1
ATOM 839 N N . ALA A 1 107 ? 19.277 -1.332 -28.852 1.00 90.88 107 ALA A N 1
ATOM 840 C CA . ALA A 1 107 ? 20.490 -1.948 -28.330 1.00 90.88 107 ALA A CA 1
ATOM 841 C C . ALA A 1 107 ? 20.422 -2.139 -26.807 1.00 90.88 107 ALA A C 1
ATOM 843 O O . ALA A 1 107 ? 20.825 -3.184 -26.303 1.00 90.88 107 ALA A O 1
ATOM 844 N N . SER A 1 108 ? 19.904 -1.155 -26.064 1.00 88.62 108 SER A N 1
ATOM 845 C CA . SER A 1 108 ? 19.718 -1.271 -24.614 1.00 88.62 108 SER A CA 1
ATOM 846 C C . SER A 1 108 ? 18.662 -0.309 -24.067 1.00 88.62 108 SER A C 1
ATOM 848 O O . SER A 1 108 ? 18.345 0.715 -24.674 1.00 88.62 108 SER A O 1
ATOM 850 N N . ILE A 1 109 ? 18.131 -0.640 -22.888 1.00 89.31 109 ILE A N 1
ATOM 851 C CA . ILE A 1 109 ? 17.281 0.240 -22.080 1.00 89.31 109 ILE A CA 1
ATOM 852 C C . ILE A 1 109 ? 17.971 0.419 -20.731 1.00 89.31 109 ILE A C 1
ATOM 854 O O . ILE A 1 109 ? 18.382 -0.558 -20.105 1.00 89.31 109 ILE A O 1
ATOM 858 N N . SER A 1 110 ? 18.082 1.659 -20.280 1.00 86.56 110 SER A N 1
ATOM 859 C CA . SER A 1 110 ? 18.610 2.017 -18.965 1.00 86.56 110 SER A CA 1
ATOM 860 C C . SER A 1 110 ? 17.719 3.067 -18.316 1.00 86.56 110 SER A C 1
ATOM 862 O O . SER A 1 110 ? 17.017 3.799 -19.004 1.00 86.56 110 SER A O 1
ATOM 864 N N . GLY A 1 111 ? 17.745 3.180 -16.995 1.00 84.94 111 GLY A N 1
ATOM 865 C CA . GLY A 1 111 ? 16.947 4.180 -16.299 1.00 84.94 111 GLY A CA 1
ATOM 866 C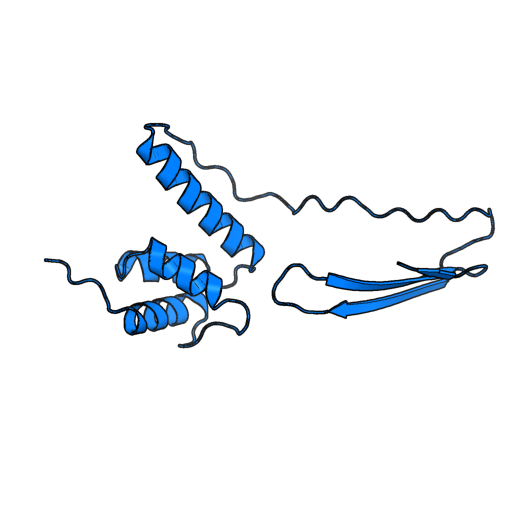 C . GLY A 1 111 ? 17.094 4.087 -14.792 1.00 84.94 111 GLY A C 1
ATOM 867 O O . GLY A 1 111 ? 17.652 3.121 -14.270 1.00 84.94 111 GLY A O 1
ATOM 868 N N . TYR A 1 112 ? 16.583 5.100 -14.102 1.00 79.25 112 TYR A N 1
ATOM 869 C CA . TYR A 1 112 ? 16.493 5.126 -12.652 1.00 79.25 112 TYR A CA 1
ATOM 870 C C . TYR A 1 112 ? 15.023 5.122 -12.241 1.00 79.25 112 TYR A C 1
ATOM 872 O O . TYR A 1 112 ? 14.251 6.018 -12.589 1.00 79.25 112 TYR A O 1
ATOM 880 N N . MET A 1 113 ? 14.632 4.097 -11.490 1.00 71.94 113 MET A N 1
ATOM 881 C CA . MET A 1 113 ? 13.327 4.047 -10.846 1.00 71.94 113 MET A CA 1
ATOM 882 C C . MET A 1 113 ? 13.488 4.546 -9.422 1.00 71.94 113 MET A C 1
ATOM 884 O O . MET A 1 113 ? 14.283 3.996 -8.658 1.00 71.94 113 MET A O 1
ATOM 888 N N . ARG A 1 114 ? 12.712 5.564 -9.052 1.00 62.53 114 ARG A N 1
ATOM 889 C CA . ARG A 1 114 ? 12.588 5.918 -7.648 1.00 62.53 114 ARG A CA 1
ATOM 890 C C . ARG A 1 114 ? 11.501 5.041 -7.047 1.00 62.53 114 ARG A C 1
ATOM 892 O O . ARG A 1 114 ? 10.337 5.108 -7.447 1.00 62.53 114 ARG A O 1
ATOM 899 N N . GLN A 1 115 ? 11.883 4.219 -6.078 1.00 59.56 115 GLN A N 1
ATOM 900 C CA . GLN A 1 115 ? 10.921 3.512 -5.249 1.00 59.56 115 GLN A CA 1
ATOM 901 C C . GLN A 1 115 ? 10.375 4.490 -4.210 1.00 59.56 115 GLN A C 1
ATOM 903 O O . GLN A 1 115 ? 10.804 4.508 -3.063 1.00 59.56 115 GLN A O 1
ATOM 908 N N . GLU A 1 116 ? 9.447 5.345 -4.628 1.00 57.94 116 GLU A N 1
ATOM 909 C CA . GLU A 1 116 ? 8.569 5.997 -3.666 1.00 57.94 116 GLU A CA 1
ATOM 910 C C . GLU A 1 116 ? 7.411 5.069 -3.339 1.00 57.94 116 GLU A C 1
ATOM 912 O O . GLU A 1 116 ? 7.106 4.115 -4.060 1.00 57.94 116 GLU A O 1
ATOM 917 N N . CYS A 1 117 ? 6.766 5.357 -2.219 1.00 60.75 117 CYS A N 1
ATOM 918 C CA . CYS A 1 117 ? 5.644 4.630 -1.666 1.00 60.75 117 CYS A CA 1
ATOM 919 C C . CYS A 1 117 ? 4.372 4.684 -2.542 1.00 60.75 117 CYS A C 1
ATOM 921 O O . CYS A 1 117 ? 3.290 4.680 -1.975 1.00 60.75 117 CYS A O 1
ATOM 923 N N . ASN A 1 118 ? 4.478 4.682 -3.876 1.00 54.09 118 ASN A N 1
ATOM 924 C CA . ASN A 1 118 ? 3.460 4.708 -4.933 1.00 54.09 118 ASN A CA 1
ATOM 925 C C . ASN A 1 118 ? 3.038 6.112 -5.436 1.00 54.09 118 ASN A C 1
ATOM 927 O O . ASN A 1 118 ? 2.728 6.962 -4.597 1.00 54.09 118 ASN A O 1
ATOM 931 N N . PRO A 1 119 ? 2.915 6.331 -6.770 1.00 59.44 119 PRO A N 1
ATOM 932 C CA . PRO A 1 119 ? 3.250 5.406 -7.868 1.00 59.44 119 PRO A CA 1
ATOM 933 C C . PRO A 1 119 ? 4.758 5.151 -8.017 1.00 59.44 119 PRO A C 1
ATOM 935 O O . PRO A 1 119 ? 5.565 5.941 -7.539 1.00 59.44 119 PRO A O 1
ATOM 938 N N . VAL A 1 120 ? 5.142 4.043 -8.669 1.00 64.31 120 VAL A N 1
ATOM 939 C CA . VAL A 1 120 ? 6.524 3.857 -9.149 1.00 64.31 120 VAL A CA 1
ATOM 940 C C . VAL A 1 120 ? 6.809 4.979 -10.139 1.00 64.31 120 VAL A C 1
ATOM 942 O O . VAL A 1 120 ? 6.219 5.024 -11.220 1.00 64.31 120 VAL A O 1
ATOM 945 N N . ILE A 1 121 ? 7.686 5.901 -9.752 1.00 66.50 121 ILE A N 1
ATOM 946 C CA . ILE A 1 121 ? 8.082 7.017 -10.601 1.00 66.50 121 ILE A CA 1
ATOM 947 C C . ILE A 1 121 ? 9.315 6.568 -11.376 1.00 66.50 121 ILE A C 1
ATOM 949 O O . ILE A 1 121 ? 10.392 6.347 -10.812 1.00 66.50 121 ILE A O 1
ATOM 953 N N . VAL A 1 122 ? 9.147 6.420 -12.688 1.00 71.62 122 VAL A N 1
ATOM 954 C CA . VAL A 1 122 ? 10.282 6.331 -13.605 1.00 71.62 122 VAL A CA 1
ATOM 955 C C . VAL A 1 122 ? 10.906 7.723 -13.638 1.00 71.62 122 VAL A C 1
ATOM 957 O O . VAL A 1 122 ? 10.361 8.635 -14.249 1.00 71.62 122 VAL A O 1
ATOM 960 N N . GLN A 1 123 ? 12.002 7.902 -12.900 1.00 73.56 123 GLN A N 1
ATOM 961 C CA . GLN A 1 123 ? 12.684 9.191 -12.779 1.00 73.56 123 GLN A CA 1
ATOM 962 C C . GLN A 1 123 ? 13.468 9.509 -14.051 1.00 73.56 12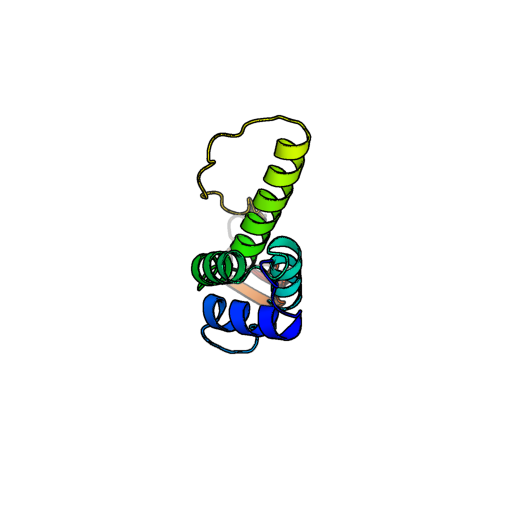3 GLN A C 1
ATOM 964 O O . GLN A 1 123 ? 13.574 10.666 -14.441 1.00 73.56 123 GLN A O 1
ATOM 969 N N . SER A 1 124 ? 14.044 8.476 -14.664 1.00 80.94 124 SER A N 1
ATOM 970 C CA . SER A 1 124 ? 14.704 8.567 -15.957 1.00 80.94 124 SER A CA 1
ATOM 971 C C . SER A 1 124 ? 14.548 7.259 -16.713 1.00 80.94 124 SER A C 1
ATOM 973 O O . SER A 1 124 ? 14.614 6.172 -16.131 1.00 80.94 124 SER A O 1
ATOM 975 N N . LEU A 1 125 ? 14.355 7.372 -18.021 1.00 85.94 125 LEU A N 1
ATOM 976 C CA . LEU A 1 125 ? 14.363 6.246 -18.939 1.00 85.94 125 LEU A CA 1
ATOM 977 C C . LEU A 1 125 ? 15.123 6.662 -20.192 1.00 85.94 125 LEU A C 1
ATOM 979 O O . LEU A 1 125 ? 14.859 7.713 -20.771 1.00 85.94 125 LEU A O 1
ATOM 983 N N . THR A 1 126 ? 16.079 5.840 -20.597 1.00 88.19 126 THR A N 1
ATOM 984 C CA . THR A 1 126 ? 16.939 6.072 -21.751 1.00 88.19 126 THR A CA 1
ATOM 985 C C . THR A 1 126 ? 16.977 4.814 -22.599 1.00 88.19 126 THR A C 1
ATOM 987 O O . THR A 1 126 ? 17.280 3.724 -22.114 1.00 88.19 126 THR A O 1
ATOM 990 N N . PHE A 1 127 ? 16.688 4.973 -23.881 1.00 89.25 127 PHE A N 1
ATOM 991 C CA . PHE A 1 127 ? 16.722 3.923 -24.882 1.00 89.25 127 PHE A CA 1
ATOM 992 C C . PHE A 1 127 ? 17.902 4.194 -25.800 1.00 89.25 127 PHE A C 1
ATOM 994 O O . PHE A 1 127 ? 17.967 5.235 -26.451 1.00 89.25 127 PHE A O 1
ATOM 1001 N N . HIS A 1 128 ? 18.828 3.251 -25.871 1.00 90.50 128 HIS A N 1
ATOM 1002 C CA . HIS A 1 128 ? 19.923 3.294 -26.826 1.00 90.50 128 HIS A CA 1
ATOM 1003 C C . HIS A 1 128 ? 19.540 2.416 -28.007 1.00 90.50 128 HIS A C 1
ATOM 1005 O O . HIS A 1 128 ? 19.316 1.217 -27.837 1.00 90.50 128 HIS A O 1
ATOM 1011 N N . SER A 1 129 ? 19.465 2.990 -29.201 1.00 90.19 129 SER A N 1
ATOM 1012 C CA . SER A 1 129 ? 19.455 2.232 -30.446 1.00 90.19 129 SER A CA 1
ATOM 1013 C C . SER A 1 129 ? 20.884 2.083 -30.971 1.00 90.19 129 SER A C 1
ATOM 1015 O O . SER A 1 129 ? 21.821 2.735 -30.510 1.00 90.19 129 SER A O 1
ATOM 1017 N N . ASN A 1 130 ? 21.065 1.247 -31.986 1.00 90.00 130 ASN A N 1
ATOM 1018 C CA . ASN A 1 130 ? 22.316 1.176 -32.745 1.00 90.00 130 ASN A CA 1
ATOM 1019 C C . ASN A 1 130 ? 22.634 2.460 -33.548 1.00 90.00 130 ASN A C 1
ATOM 1021 O O . ASN A 1 130 ? 23.676 2.521 -34.203 1.00 90.00 130 ASN A O 1
ATOM 1025 N N . LYS A 1 131 ? 21.739 3.459 -33.555 1.00 87.81 131 LYS A N 1
ATOM 1026 C CA . LYS A 1 131 ? 21.890 4.720 -34.295 1.00 87.81 131 LYS A CA 1
ATOM 1027 C C . LYS A 1 131 ? 21.810 5.964 -33.408 1.00 87.81 131 LYS A C 1
ATOM 1029 O O . LYS A 1 131 ? 22.453 6.959 -33.731 1.00 87.81 131 LYS A O 1
ATOM 1034 N N . ARG A 1 132 ? 20.986 5.950 -32.358 1.00 86.81 132 ARG A N 1
ATOM 1035 C CA . ARG A 1 132 ? 20.531 7.135 -31.615 1.00 86.81 132 ARG A CA 1
ATOM 1036 C C . ARG A 1 132 ? 20.223 6.806 -30.157 1.00 86.81 132 ARG A C 1
ATOM 1038 O O . ARG A 1 132 ? 20.098 5.647 -29.778 1.00 86.81 132 ARG A O 1
ATOM 1045 N N . ILE A 1 133 ? 20.077 7.850 -29.346 1.00 85.38 133 ILE A N 1
ATOM 1046 C CA . ILE A 1 133 ? 19.651 7.757 -27.949 1.00 85.38 133 ILE A CA 1
ATOM 1047 C C . ILE A 1 133 ? 18.334 8.518 -27.804 1.00 85.38 133 ILE A C 1
ATOM 1049 O O . ILE A 1 133 ? 18.236 9.664 -28.242 1.00 85.38 133 ILE A O 1
ATOM 1053 N N . TYR A 1 134 ? 17.342 7.886 -27.185 1.00 80.19 134 TYR A N 1
ATOM 1054 C CA . TYR A 1 134 ? 16.053 8.477 -26.835 1.00 80.19 134 TYR A CA 1
ATOM 1055 C C . TYR A 1 134 ? 15.958 8.571 -25.312 1.00 80.19 134 TYR A C 1
ATOM 1057 O O . TYR A 1 134 ? 16.301 7.615 -24.621 1.00 80.19 134 TYR A O 1
ATOM 1065 N N . GLY A 1 135 ? 15.499 9.696 -24.774 1.00 75.50 135 GLY A N 1
ATOM 1066 C CA . GLY A 1 135 ? 15.342 9.893 -23.332 1.00 75.50 135 GLY A CA 1
ATOM 1067 C C . GLY A 1 135 ? 14.030 10.588 -22.994 1.00 75.50 135 GLY A C 1
ATOM 1068 O O . GLY A 1 135 ? 13.506 11.332 -23.825 1.00 75.50 135 GLY A O 1
ATOM 1069 N N . LEU A 1 136 ? 13.524 10.316 -21.788 1.00 65.56 136 LEU A N 1
ATOM 1070 C CA . LEU A 1 136 ? 12.487 11.100 -21.111 1.00 65.56 136 LEU A CA 1
ATOM 1071 C C . LEU A 1 136 ? 13.119 12.046 -20.089 1.00 65.56 136 LEU A C 1
ATOM 1073 O O . LEU A 1 136 ? 14.059 11.587 -19.396 1.00 65.56 136 LEU A O 1
#